Protein AF-A0A967MW99-F1 (afdb_monomer_lite)

Secondary structure (DSSP, 8-state):
-HHHHHHTT---HHHHHHHHTS-HHHHHHHHHHHHHHHHHHTHHHHHHT--

pLDDT: mean 93.18, std 10.72, range [51.69, 98.62]

Sequence (51 aa):
TVFVMHDMEGYKHEEIAAALGVSTGTSKAQLSRARAKLREALADFAEEWAS

Structure (mmCIF, N/CA/C/O backbone):
data_AF-A0A967MW99-F1
#
_entry.id   AF-A0A967MW99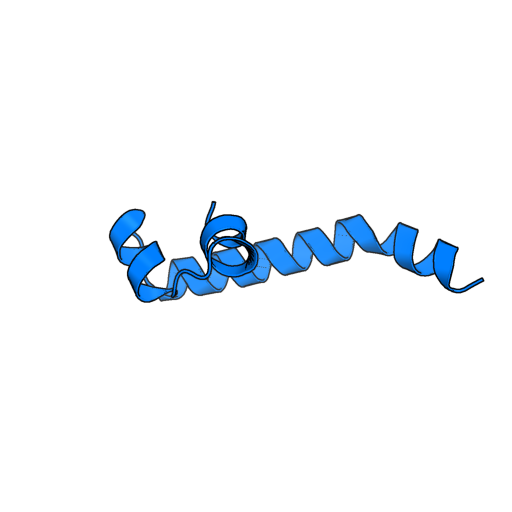-F1
#
loop_
_atom_site.group_PDB
_atom_site.id
_atom_site.type_symbol
_atom_site.label_atom_id
_atom_site.label_alt_id
_atom_site.label_comp_id
_atom_site.label_asym_id
_atom_site.label_entity_id
_atom_site.label_seq_id
_atom_site.pdbx_PDB_ins_code
_atom_site.Cartn_x
_atom_site.Cartn_y
_atom_site.Cartn_z
_atom_site.occupancy
_atom_site.B_iso_or_equiv
_atom_site.auth_seq_id
_atom_site.auth_comp_id
_atom_site.auth_asym_id
_atom_site.auth_atom_id
_atom_site.pdbx_PDB_model_num
ATOM 1 N N . THR A 1 1 ? -1.453 -6.640 0.672 1.00 86.81 1 THR A N 1
ATOM 2 C CA . THR A 1 1 ? -2.816 -6.390 1.183 1.00 86.81 1 THR A CA 1
ATOM 3 C C . THR A 1 1 ? -3.179 -4.914 1.157 1.00 86.81 1 THR A C 1
ATOM 5 O O . THR A 1 1 ? -3.936 -4.558 0.276 1.00 86.81 1 THR A O 1
ATOM 8 N N . VAL A 1 2 ? -2.584 -4.029 1.979 1.00 97.06 2 VAL A N 1
ATOM 9 C CA . VAL A 1 2 ? -2.931 -2.580 1.999 1.00 97.06 2 VAL A CA 1
ATOM 10 C C . VAL A 1 2 ? -2.877 -1.890 0.629 1.00 97.06 2 VAL A C 1
ATOM 12 O O . VAL A 1 2 ? -3.761 -1.107 0.315 1.00 97.06 2 VAL A O 1
ATOM 15 N N . PHE A 1 3 ? -1.869 -2.193 -0.196 1.00 97.56 3 PHE A N 1
ATOM 16 C CA . PHE A 1 3 ? -1.768 -1.645 -1.554 1.00 97.56 3 PHE A CA 1
ATOM 17 C C . PHE A 1 3 ? -2.967 -2.018 -2.437 1.00 97.56 3 PHE A C 1
ATOM 19 O O . PHE A 1 3 ? -3.543 -1.139 -3.056 1.00 97.56 3 PHE A O 1
ATOM 26 N N . VAL A 1 4 ? -3.373 -3.292 -2.446 1.00 97.75 4 VAL A N 1
ATOM 27 C CA . VAL A 1 4 ? -4.521 -3.773 -3.236 1.00 97.75 4 VAL A CA 1
ATOM 28 C C . VAL A 1 4 ? -5.808 -3.115 -2.745 1.00 97.75 4 VAL A C 1
ATOM 30 O O . VAL A 1 4 ? -6.519 -2.498 -3.529 1.00 97.75 4 VAL A O 1
ATOM 33 N N . MET A 1 5 ? -6.047 -3.148 -1.432 1.00 98.25 5 MET A N 1
ATOM 34 C CA . MET A 1 5 ? -7.255 -2.565 -0.845 1.00 98.25 5 MET A CA 1
ATOM 35 C C . MET A 1 5 ? -7.391 -1.069 -1.156 1.00 98.25 5 MET A C 1
ATOM 37 O O . MET A 1 5 ? -8.477 -0.597 -1.465 1.00 98.25 5 MET A O 1
ATOM 41 N N . HIS A 1 6 ? -6.293 -0.312 -1.107 1.00 98.44 6 HIS A N 1
ATOM 42 C CA . HIS A 1 6 ? -6.334 1.126 -1.369 1.00 98.44 6 HIS A CA 1
ATOM 43 C C . HIS A 1 6 ? -6.343 1.455 -2.871 1.00 98.44 6 HIS A C 1
ATOM 45 O O . HIS A 1 6 ? -7.228 2.164 -3.340 1.00 98.44 6 HIS A O 1
ATOM 51 N N . ASP A 1 7 ? -5.360 0.963 -3.630 1.00 96.69 7 ASP A N 1
ATOM 52 C CA . ASP A 1 7 ? -5.116 1.405 -5.011 1.00 96.69 7 ASP A CA 1
ATOM 53 C C . ASP A 1 7 ? -5.952 0.633 -6.046 1.00 96.69 7 ASP A C 1
ATOM 55 O O . ASP A 1 7 ? -6.142 1.137 -7.150 1.00 96.69 7 ASP A O 1
ATOM 59 N N . MET A 1 8 ? -6.468 -0.558 -5.712 1.00 97.06 8 MET A N 1
ATOM 60 C CA . MET A 1 8 ? -7.320 -1.354 -6.612 1.00 97.06 8 MET A CA 1
ATOM 61 C C . MET A 1 8 ? -8.781 -1.384 -6.161 1.00 97.06 8 MET A C 1
ATOM 63 O O . MET A 1 8 ? -9.676 -1.307 -6.997 1.00 97.06 8 MET A O 1
ATOM 67 N N . GLU A 1 9 ? -9.030 -1.496 -4.855 1.00 97.81 9 GLU A N 1
ATOM 68 C CA . GLU A 1 9 ? -10.388 -1.659 -4.316 1.00 97.81 9 GLU A CA 1
ATOM 69 C C . GLU A 1 9 ? -10.991 -0.343 -3.782 1.00 97.81 9 GLU A C 1
ATOM 71 O O . GLU A 1 9 ? -12.189 -0.280 -3.519 1.00 97.81 9 GLU A O 1
ATOM 76 N N . GLY A 1 10 ? -10.194 0.725 -3.648 1.00 97.81 10 GLY A N 1
ATOM 77 C CA . GLY A 1 10 ? -10.665 2.069 -3.286 1.00 97.81 10 GLY A CA 1
ATOM 78 C C . GLY A 1 10 ? -10.928 2.308 -1.794 1.00 97.81 10 GLY A C 1
ATOM 79 O O . GLY A 1 10 ? -11.541 3.317 -1.440 1.00 97.81 10 GLY A O 1
ATOM 80 N N . TYR A 1 11 ? -10.469 1.419 -0.912 1.00 98.50 11 TYR A N 1
ATOM 81 C CA . TYR A 1 11 ? -10.651 1.552 0.534 1.00 98.50 11 TYR A CA 1
ATOM 82 C C . TYR A 1 11 ? -9.820 2.707 1.106 1.00 98.50 11 TYR A C 1
ATOM 84 O O . TYR A 1 11 ? -8.641 2.881 0.782 1.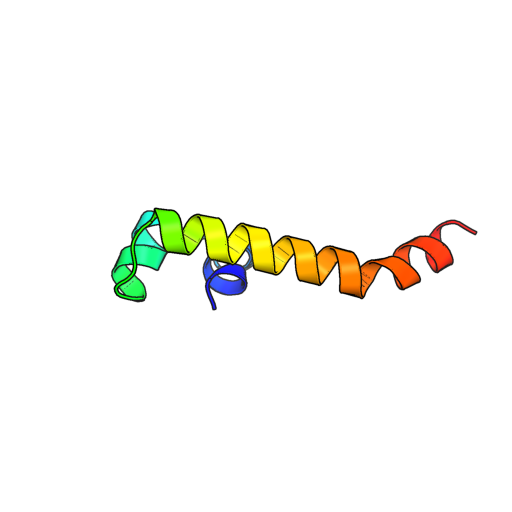00 98.50 11 TYR A O 1
ATOM 92 N N . LYS A 1 12 ? -10.395 3.447 2.057 1.00 98.44 12 LYS A N 1
ATOM 93 C CA . LYS A 1 12 ? -9.685 4.466 2.837 1.00 98.44 12 LYS A CA 1
ATOM 94 C C . LYS A 1 12 ? -8.805 3.835 3.912 1.00 98.44 12 LYS A C 1
ATOM 96 O O . LYS A 1 12 ? -9.029 2.718 4.380 1.00 98.44 12 LYS A O 1
ATOM 101 N N . HIS A 1 13 ? -7.796 4.577 4.365 1.00 98.38 13 HIS A N 1
ATOM 102 C CA . HIS A 1 13 ? -6.850 4.082 5.366 1.00 98.38 13 HIS A CA 1
ATOM 103 C C . HIS A 1 13 ? -7.508 3.702 6.692 1.00 98.38 13 HIS A C 1
ATOM 105 O O . HIS A 1 13 ? -7.039 2.768 7.336 1.00 98.38 13 HIS A O 1
ATOM 111 N N . GLU A 1 14 ? -8.562 4.408 7.093 1.00 98.50 14 GLU A N 1
ATOM 112 C CA . GLU A 1 14 ? -9.345 4.119 8.293 1.00 98.50 14 GLU A CA 1
ATOM 113 C C . GLU A 1 14 ? -10.087 2.778 8.170 1.00 98.50 14 GLU A C 1
ATOM 115 O O . GLU A 1 14 ? -10.080 1.984 9.108 1.00 98.50 14 GLU A O 1
ATOM 120 N N . GLU A 1 15 ? -10.655 2.487 6.997 1.00 98.56 15 GLU A N 1
ATOM 121 C CA . GLU A 1 15 ? -11.369 1.235 6.708 1.00 98.56 15 GLU A CA 1
ATOM 122 C C . GLU A 1 15 ? -10.398 0.048 6.680 1.00 98.56 15 GLU A C 1
ATOM 124 O O . GLU A 1 15 ? -10.654 -0.995 7.276 1.00 98.56 15 GLU A O 1
ATOM 129 N N . ILE A 1 16 ? -9.227 0.237 6.065 1.00 98.50 16 ILE A N 1
ATOM 130 C CA . ILE A 1 16 ? -8.148 -0.760 6.038 1.00 98.50 16 ILE A CA 1
ATOM 131 C C . ILE A 1 16 ? -7.591 -1.005 7.446 1.00 98.50 16 ILE A C 1
ATOM 133 O O . ILE A 1 16 ? -7.313 -2.144 7.818 1.00 98.50 16 ILE A O 1
ATOM 137 N N . ALA A 1 17 ? -7.406 0.057 8.234 1.00 98.38 17 ALA A N 1
ATOM 138 C CA . ALA A 1 17 ? -6.915 -0.032 9.606 1.00 98.38 17 ALA A CA 1
ATOM 139 C C . ALA A 1 17 ? -7.865 -0.853 10.487 1.00 98.38 17 ALA A C 1
ATOM 141 O O . ALA A 1 17 ? -7.414 -1.768 11.178 1.00 98.38 17 ALA A O 1
ATOM 142 N N . ALA A 1 18 ? -9.170 -0.584 10.390 1.00 98.44 18 ALA A N 1
ATOM 143 C CA . ALA A 1 18 ? -10.202 -1.353 11.073 1.00 98.44 18 ALA A CA 1
ATOM 144 C C . ALA A 1 18 ? -10.228 -2.820 10.609 1.00 98.44 18 ALA A C 1
ATOM 146 O O . ALA A 1 18 ? -10.225 -3.721 11.444 1.00 98.44 18 ALA A O 1
ATOM 147 N N . ALA A 1 19 ? -10.184 -3.068 9.294 1.00 97.94 19 ALA A N 1
ATOM 148 C CA . ALA A 1 19 ? -10.227 -4.416 8.725 1.00 97.94 19 ALA A CA 1
ATOM 149 C C . ALA A 1 19 ? -9.016 -5.285 9.108 1.00 97.94 19 ALA A C 1
ATOM 151 O O . ALA A 1 19 ? -9.149 -6.496 9.265 1.00 97.94 19 ALA A O 1
ATOM 152 N N . LEU A 1 20 ? -7.833 -4.680 9.254 1.00 97.31 20 LEU A N 1
ATOM 153 C CA . LEU A 1 20 ? -6.582 -5.393 9.538 1.00 97.31 20 LEU A CA 1
ATOM 154 C C . LEU A 1 20 ? -6.149 -5.327 11.011 1.00 97.31 20 LEU A C 1
ATOM 156 O O . LEU A 1 20 ? -5.118 -5.900 11.357 1.00 97.31 20 LEU A O 1
ATOM 160 N N . GLY A 1 21 ? -6.888 -4.620 11.873 1.00 98.00 21 GLY A N 1
ATOM 161 C CA . GLY A 1 21 ? -6.529 -4.449 13.285 1.00 98.00 21 GLY A CA 1
ATOM 162 C C . GLY A 1 21 ? -5.213 -3.687 13.495 1.00 98.00 21 GLY A C 1
ATOM 163 O O . GLY A 1 21 ? -4.464 -3.982 14.424 1.00 98.00 21 GLY A O 1
ATOM 164 N N . VAL A 1 22 ? -4.900 -2.727 12.620 1.00 98.00 22 VAL A N 1
ATOM 165 C CA . VAL A 1 22 ? -3.674 -1.909 12.681 1.00 98.00 22 VAL A CA 1
ATOM 166 C C . VAL A 1 22 ? -4.010 -0.431 12.844 1.00 98.00 22 VAL A C 1
ATOM 168 O O . VAL A 1 22 ? -5.148 -0.016 12.665 1.00 98.00 22 VAL A O 1
ATOM 171 N N . SER A 1 23 ? -3.014 0.406 13.143 1.00 98.62 23 SER A N 1
ATOM 172 C CA . SER A 1 23 ? -3.232 1.857 13.147 1.00 98.62 23 SER A CA 1
ATOM 173 C C . SER A 1 23 ? -3.370 2.415 11.722 1.00 98.62 23 SER A C 1
ATOM 175 O O . SER A 1 23 ? -2.729 1.931 10.782 1.00 98.62 23 SER A O 1
ATOM 177 N N . THR A 1 24 ? -4.114 3.513 11.556 1.00 98.56 24 THR A N 1
ATOM 178 C CA . THR A 1 24 ? -4.177 4.260 10.284 1.00 98.56 24 THR A CA 1
ATOM 179 C C . THR A 1 24 ? -2.784 4.693 9.810 1.00 98.56 24 THR A C 1
ATOM 181 O O . THR A 1 24 ? -2.487 4.655 8.616 1.00 98.56 24 THR A O 1
ATOM 184 N N . GLY A 1 25 ? -1.886 5.044 10.740 1.00 98.50 25 GLY A N 1
ATOM 185 C CA . GLY A 1 25 ? -0.486 5.358 10.433 1.00 98.50 25 GLY A CA 1
ATOM 186 C C . GLY A 1 25 ? 0.279 4.164 9.855 1.00 98.50 25 GLY A C 1
ATOM 187 O O . GLY A 1 25 ? 1.030 4.318 8.892 1.00 98.50 25 GLY A O 1
ATOM 188 N N . THR A 1 26 ? 0.034 2.958 10.373 1.00 98.38 26 THR A N 1
ATOM 189 C CA . THR A 1 26 ? 0.599 1.708 9.844 1.00 98.38 26 THR A CA 1
ATOM 190 C C . THR A 1 26 ? 0.116 1.450 8.418 1.00 98.38 26 THR A C 1
ATOM 192 O O . THR A 1 26 ? 0.942 1.135 7.562 1.00 98.38 26 THR A O 1
ATOM 195 N N . SER A 1 27 ? -1.179 1.646 8.140 1.00 98.56 27 SER A N 1
ATOM 196 C CA . SER A 1 27 ? -1.748 1.543 6.786 1.00 98.56 27 SER A CA 1
ATOM 197 C C . SER A 1 27 ? -1.056 2.510 5.810 1.00 98.56 27 SER A C 1
ATOM 199 O O . SER A 1 27 ? -0.519 2.086 4.785 1.00 98.56 27 SER A O 1
ATOM 201 N N . LYS A 1 28 ? -0.927 3.794 6.173 1.00 98.50 28 LYS A N 1
ATOM 202 C CA . LYS A 1 28 ? -0.215 4.806 5.365 1.00 98.50 28 LYS A CA 1
ATOM 203 C C . LYS A 1 28 ? 1.249 4.431 5.103 1.00 98.50 28 LYS A C 1
ATOM 205 O O . LYS A 1 28 ? 1.720 4.496 3.966 1.00 98.50 28 LYS A O 1
ATOM 210 N N . ALA A 1 29 ? 1.971 3.998 6.137 1.00 98.56 29 ALA A N 1
ATOM 211 C CA . ALA A 1 29 ? 3.377 3.617 6.018 1.00 98.56 29 ALA A CA 1
ATOM 212 C C . ALA A 1 29 ? 3.569 2.359 5.151 1.00 98.56 29 ALA A C 1
ATOM 214 O O . ALA A 1 29 ? 4.522 2.281 4.375 1.00 98.56 29 ALA A O 1
ATOM 215 N N . GLN A 1 30 ? 2.664 1.379 5.253 1.00 98.19 30 GLN A N 1
ATOM 216 C CA . GLN A 1 30 ? 2.681 0.187 4.405 1.00 98.19 30 GLN A CA 1
ATOM 217 C C . GLN A 1 30 ? 2.399 0.528 2.939 1.00 98.19 30 GLN A C 1
ATOM 219 O O . GLN A 1 30 ? 3.121 0.033 2.074 1.00 98.19 30 GLN A O 1
ATOM 224 N N . LEU A 1 31 ? 1.424 1.401 2.657 1.00 98.38 31 LEU A N 1
ATOM 225 C CA . LEU A 1 31 ? 1.134 1.849 1.292 1.00 98.38 31 LEU A CA 1
ATOM 226 C C . LEU A 1 31 ? 2.338 2.565 0.665 1.00 98.38 31 LEU A C 1
ATOM 228 O O . LEU A 1 31 ? 2.732 2.246 -0.455 1.00 98.38 31 LEU A O 1
ATOM 232 N N . SER A 1 32 ? 2.969 3.482 1.406 1.00 98.31 32 SER A N 1
ATOM 233 C CA . SER A 1 32 ? 4.163 4.203 0.944 1.00 98.31 32 SER A CA 1
ATOM 234 C C . SER A 1 32 ? 5.305 3.250 0.573 1.00 98.31 32 SER A C 1
ATOM 236 O O . SER A 1 32 ? 5.843 3.322 -0.535 1.00 98.31 32 SER A O 1
ATOM 238 N N . ARG A 1 33 ? 5.620 2.288 1.454 1.00 98.25 33 ARG A N 1
ATOM 239 C CA . ARG A 1 33 ? 6.653 1.273 1.190 1.00 98.25 33 ARG A CA 1
ATOM 240 C C . ARG A 1 33 ? 6.301 0.370 0.010 1.00 98.25 33 ARG A C 1
ATOM 242 O O . ARG A 1 33 ? 7.186 0.042 -0.772 1.00 98.25 33 ARG A O 1
ATOM 249 N N . ALA A 1 34 ? 5.038 -0.032 -0.133 1.00 97.62 34 ALA A N 1
ATOM 250 C CA . ALA A 1 34 ? 4.601 -0.858 -1.257 1.00 97.62 34 ALA A CA 1
ATOM 251 C C . ALA A 1 34 ? 4.782 -0.127 -2.597 1.00 97.62 34 ALA A C 1
ATOM 253 O O . ALA A 1 34 ? 5.338 -0.697 -3.531 1.00 97.62 34 ALA A O 1
ATOM 254 N N . ARG A 1 35 ? 4.408 1.157 -2.667 1.00 97.31 35 ARG A N 1
ATOM 255 C CA . ARG A 1 35 ? 4.614 1.987 -3.864 1.00 97.31 35 ARG A CA 1
ATOM 256 C C . ARG A 1 35 ? 6.093 2.232 -4.168 1.00 97.31 35 ARG A C 1
ATOM 258 O O . ARG A 1 35 ? 6.456 2.297 -5.335 1.00 97.31 35 ARG A O 1
ATOM 265 N N . ALA A 1 36 ? 6.946 2.366 -3.149 1.00 97.31 36 ALA A N 1
ATOM 266 C CA . ALA A 1 36 ? 8.395 2.466 -3.346 1.00 97.31 36 ALA A CA 1
ATOM 267 C C . ALA A 1 36 ? 8.964 1.203 -4.001 1.00 97.31 36 ALA A C 1
ATOM 269 O O . ALA A 1 36 ? 9.598 1.304 -5.044 1.00 97.31 36 ALA A O 1
ATOM 270 N N . LYS A 1 37 ? 8.622 0.025 -3.469 1.00 96.88 37 LYS A N 1
ATOM 271 C CA . LYS A 1 37 ? 9.023 -1.25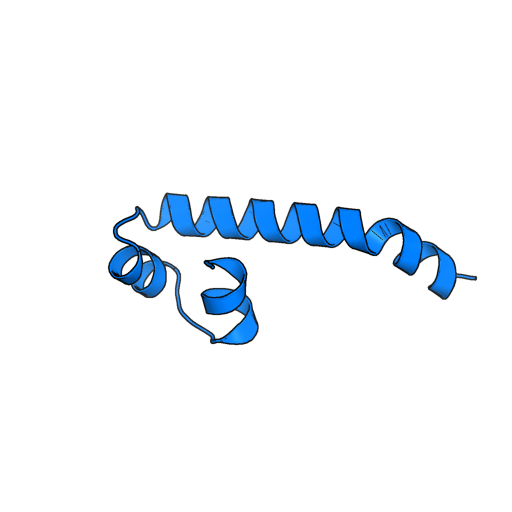9 -4.059 1.00 96.88 37 LYS A CA 1
ATOM 272 C C . LYS A 1 37 ? 8.499 -1.449 -5.482 1.00 96.88 37 LYS A C 1
ATOM 274 O O . LYS A 1 37 ? 9.205 -1.990 -6.318 1.00 96.88 37 LYS A O 1
ATOM 279 N N . LEU A 1 38 ? 7.271 -1.003 -5.761 1.00 95.75 38 LEU A N 1
ATOM 280 C CA . LEU A 1 38 ? 6.713 -1.073 -7.112 1.00 95.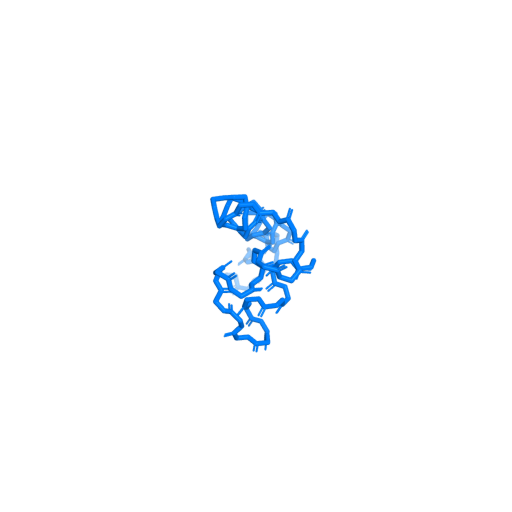75 38 LEU A CA 1
ATOM 281 C C . LEU A 1 38 ? 7.495 -0.194 -8.093 1.00 95.75 38 LEU A C 1
ATOM 283 O O . LEU A 1 38 ? 7.770 -0.630 -9.202 1.00 95.75 38 LEU A O 1
ATOM 287 N N . ARG A 1 39 ? 7.881 1.021 -7.684 1.00 95.44 39 ARG A N 1
ATOM 288 C CA . ARG A 1 39 ? 8.729 1.891 -8.511 1.00 95.44 39 ARG A CA 1
ATOM 289 C C . ARG A 1 39 ? 10.091 1.265 -8.788 1.00 95.44 39 ARG A C 1
ATOM 291 O O . ARG A 1 39 ? 10.524 1.302 -9.927 1.00 95.44 39 ARG A O 1
ATOM 298 N N . GLU A 1 40 ? 10.732 0.681 -7.777 1.00 95.81 40 GLU A N 1
ATOM 299 C CA . GLU A 1 40 ? 12.010 -0.026 -7.947 1.00 95.81 40 GLU A CA 1
ATOM 300 C C . GLU A 1 40 ? 11.872 -1.204 -8.920 1.00 95.81 40 GLU A C 1
ATOM 302 O O . GLU A 1 40 ? 12.676 -1.343 -9.830 1.00 95.81 40 GLU A O 1
ATOM 307 N N . ALA A 1 41 ? 10.814 -2.008 -8.788 1.00 94.50 41 ALA A N 1
ATOM 308 C CA . ALA A 1 41 ? 10.578 -3.161 -9.659 1.00 94.50 41 ALA A CA 1
ATOM 309 C C . ALA A 1 41 ? 10.252 -2.788 -11.117 1.00 94.50 41 ALA A C 1
ATOM 311 O O . ALA A 1 41 ? 10.423 -3.611 -12.011 1.00 94.50 41 ALA A O 1
ATOM 312 N N . LEU A 1 42 ? 9.746 -1.576 -11.351 1.00 94.62 42 LEU A N 1
ATOM 313 C CA . LEU A 1 42 ? 9.413 -1.065 -12.681 1.00 94.62 42 LEU A CA 1
ATOM 314 C C . LEU A 1 42 ? 10.494 -0.142 -13.259 1.00 94.62 42 LEU A C 1
ATOM 316 O O . LEU A 1 42 ? 10.311 0.358 -14.366 1.00 94.62 42 LEU A O 1
ATOM 320 N N . ALA A 1 43 ? 11.589 0.104 -12.532 1.00 92.19 43 ALA A N 1
ATOM 321 C CA . ALA A 1 43 ? 12.628 1.041 -12.952 1.00 92.19 43 ALA A CA 1
ATOM 322 C C . ALA A 1 43 ? 13.252 0.632 -14.297 1.00 92.19 43 ALA A C 1
ATOM 324 O O . ALA A 1 43 ? 13.286 1.446 -15.215 1.00 92.19 43 ALA A O 1
ATOM 325 N N . ASP A 1 44 ? 13.622 -0.642 -14.448 1.00 84.12 44 ASP A N 1
ATOM 326 C CA . ASP A 1 44 ? 14.253 -1.168 -15.668 1.00 84.12 44 ASP A CA 1
ATOM 327 C C . ASP A 1 44 ? 13.317 -1.082 -16.890 1.00 84.12 44 ASP A C 1
ATOM 329 O O . ASP A 1 44 ? 13.744 -0.768 -17.999 1.00 84.12 44 ASP A O 1
ATOM 333 N N . PHE A 1 45 ? 12.010 -1.284 -16.685 1.00 87.44 45 PHE A N 1
ATOM 334 C CA . PHE A 1 45 ? 11.009 -1.145 -17.748 1.00 87.44 45 PHE A CA 1
ATOM 335 C C . PHE A 1 45 ? 10.810 0.312 -18.174 1.00 87.44 45 PHE A C 1
ATOM 337 O O . PHE A 1 45 ? 10.476 0.576 -19.325 1.00 87.44 45 PHE A O 1
ATOM 344 N N . ALA A 1 46 ? 10.989 1.277 -17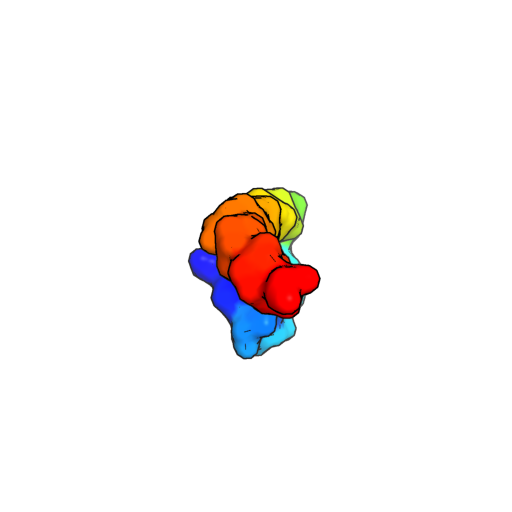.271 1.00 78.62 46 ALA A N 1
ATOM 345 C CA . ALA A 1 46 ? 10.860 2.686 -17.626 1.0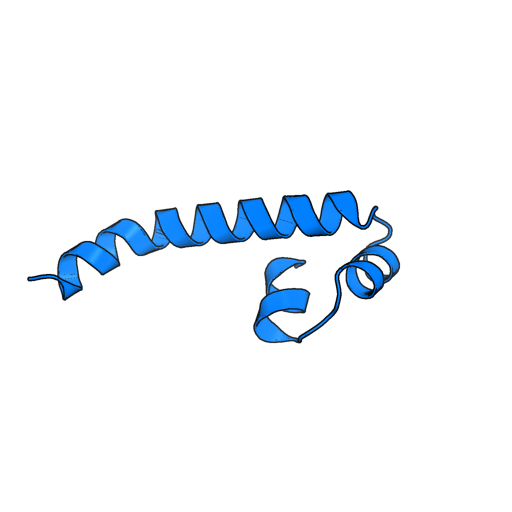0 78.62 46 ALA A CA 1
ATOM 346 C C . ALA A 1 46 ? 11.986 3.150 -18.568 1.00 78.62 46 ALA A C 1
ATOM 348 O O . ALA A 1 46 ? 11.749 4.026 -19.398 1.00 78.62 46 ALA A O 1
ATOM 349 N N . GLU A 1 47 ? 13.180 2.557 -18.471 1.00 71.06 47 GLU A N 1
ATOM 350 C CA . GLU A 1 47 ? 14.305 2.859 -19.365 1.00 71.06 47 GLU A CA 1
ATOM 351 C C . GLU A 1 47 ? 14.092 2.288 -20.776 1.00 71.06 47 GLU A C 1
ATOM 353 O O . GLU A 1 47 ? 14.380 2.970 -21.757 1.00 71.06 47 GLU A O 1
ATOM 358 N N . GLU A 1 48 ? 13.510 1.089 -20.893 1.00 66.06 48 GLU A N 1
ATOM 359 C CA . GLU A 1 48 ? 13.234 0.427 -22.181 1.00 66.06 48 GLU A CA 1
ATOM 360 C C . GLU A 1 48 ? 12.221 1.195 -23.050 1.00 66.06 48 GLU A C 1
ATOM 362 O O . GLU A 1 48 ? 12.325 1.204 -24.272 1.00 66.06 48 GLU A O 1
ATOM 367 N N . TRP A 1 49 ? 11.256 1.882 -22.433 1.00 66.88 49 TRP A N 1
ATOM 368 C CA . TRP A 1 49 ? 10.231 2.664 -23.142 1.00 66.88 49 TRP A CA 1
ATOM 369 C C . TRP A 1 49 ? 10.636 4.124 -23.393 1.00 66.88 49 TRP A C 1
ATOM 371 O O . TRP A 1 49 ? 9.877 4.875 -24.010 1.00 66.88 49 TRP A O 1
ATOM 381 N N . ALA A 1 50 ? 11.800 4.542 -22.890 1.00 61.97 50 ALA A N 1
ATOM 382 C CA . ALA A 1 50 ? 12.338 5.885 -23.084 1.00 61.97 50 ALA A CA 1
ATOM 383 C C . ALA A 1 50 ? 13.298 5.994 -24.288 1.00 61.97 50 ALA A C 1
ATOM 385 O O . ALA A 1 50 ? 13.671 7.116 -24.643 1.00 61.97 50 ALA A O 1
ATOM 386 N N . SER A 1 51 ? 13.686 4.868 -24.907 1.00 51.69 51 SER A N 1
ATOM 387 C CA . SER A 1 51 ? 14.503 4.795 -26.135 1.00 51.69 51 SER A CA 1
ATOM 388 C C . SER A 1 51 ? 13.661 4.504 -27.371 1.00 51.69 51 SER A C 1
ATOM 390 O O . SER A 1 51 ? 13.929 5.127 -28.422 1.00 51.69 51 SER A O 1
#

Foldseek 3Di:
DLQCCCVPVPDQLVRVCVVVVHDSVVSVVVNVVVVVVVCVVCVVVVVVVVD

Radius of gyration: 13.69 Å; chains: 1; bounding box: 26×12×39 Å